Protein AF-A0A6L3X1E5-F1 (afdb_monomer_lite)

InterPro domains:
  IPR029035 DHS-like NAD/FAD-binding domain superfamily [SSF52467] (3-71)

Sequence (88 aa):
FTLVAGSRLRSNETRSWTLELPSPRVQIDIDPAAASRNYLMDSTLIADCSAVLGALAEKVQGREWGSPQWDMQVQQAVGQAEQGLREQ

Radius of gyration: 15.83 Å; chains: 1; bounding box: 30×43×29 Å

pLDDT: mean 93.67, std 4.35, range [76.88, 98.12]

Secondary structure (DSSP, 8-state):
-EEEES----GGGTTTTT---PSSEEEEES-GGGTTSSS--SEEEES-HHHHHHHHHHHHTT-----HHHHHHHHHHHHHHHHHHHT-

Foldseek 3Di:
DEEAEQDLCDCVNQVHLPNDDDPQYEYEHLDPVSACPRHDHPYYDNDHRVVVVVVVCVVCPPDDDDDPVVVVVVVVVVVVVVVVVVVD

Structure (mmCIF, N/CA/C/O backbone):
data_AF-A0A6L3X1E5-F1
#
_entry.id   AF-A0A6L3X1E5-F1
#
loop_
_atom_site.group_PDB
_atom_site.id
_atom_site.type_symbol
_atom_site.label_atom_id
_atom_site.label_alt_id
_atom_site.label_comp_id
_atom_site.label_asym_id
_atom_site.label_entity_id
_atom_site.label_seq_id
_atom_site.pdbx_PDB_ins_code
_atom_site.Cartn_x
_atom_site.Cartn_y
_atom_site.Cartn_z
_atom_site.occupancy
_atom_site.B_iso_or_equiv
_atom_site.auth_seq_id
_atom_site.auth_comp_id
_atom_site.auth_asym_id
_atom_site.auth_atom_id
_atom_site.pdbx_PDB_model_num
ATOM 1 N N . PHE A 1 1 ? -0.660 -1.890 9.221 1.00 89.81 1 PHE A N 1
ATOM 2 C CA . PHE A 1 1 ? -0.595 -2.436 7.853 1.00 89.81 1 PHE A CA 1
ATOM 3 C C . PHE A 1 1 ? -1.026 -1.362 6.873 1.00 89.81 1 PHE A C 1
ATOM 5 O O . PHE A 1 1 ? -1.976 -0.650 7.176 1.00 89.81 1 PHE A O 1
ATOM 12 N N . THR A 1 2 ? -0.364 -1.270 5.724 1.00 94.81 2 THR A N 1
ATOM 13 C CA . THR A 1 2 ? -0.706 -0.354 4.631 1.00 94.81 2 THR A CA 1
ATOM 14 C C . THR A 1 2 ? -0.602 -1.101 3.307 1.00 94.81 2 THR A C 1
ATOM 16 O O . THR A 1 2 ? 0.434 -1.703 3.025 1.00 94.81 2 THR A O 1
ATOM 19 N N . LEU A 1 3 ? -1.648 -1.028 2.484 1.00 95.69 3 LEU A N 1
ATOM 20 C CA . LEU A 1 3 ? -1.623 -1.500 1.101 1.00 95.69 3 LEU A CA 1
ATOM 21 C C . LEU A 1 3 ? -1.532 -0.297 0.160 1.00 95.69 3 LEU A C 1
ATOM 23 O O . LEU A 1 3 ? -2.400 0.572 0.180 1.00 95.69 3 LEU A O 1
ATOM 27 N N . VAL A 1 4 ? -0.499 -0.261 -0.673 1.00 96.56 4 VAL A N 1
ATOM 28 C CA . VAL A 1 4 ? -0.270 0.777 -1.681 1.00 96.56 4 VAL A CA 1
ATOM 29 C C . VAL A 1 4 ? -0.513 0.153 -3.053 1.00 96.56 4 VAL A C 1
ATOM 31 O O . VAL A 1 4 ? 0.325 -0.597 -3.543 1.00 96.56 4 VAL A O 1
ATOM 34 N N . ALA A 1 5 ? -1.662 0.426 -3.669 1.00 97.19 5 ALA A N 1
ATOM 35 C CA . ALA A 1 5 ? -2.037 -0.153 -4.962 1.00 97.19 5 ALA A CA 1
ATOM 36 C C . ALA A 1 5 ? -1.990 0.910 -6.069 1.00 97.19 5 ALA A C 1
ATOM 38 O O . ALA A 1 5 ? -2.746 1.879 -6.023 1.00 97.19 5 ALA A O 1
ATOM 39 N N . GLY A 1 6 ? -1.079 0.756 -7.035 1.00 95.81 6 GLY A N 1
ATOM 40 C CA . GLY A 1 6 ? -0.944 1.633 -8.209 1.00 95.81 6 GLY A CA 1
ATOM 41 C C . GLY A 1 6 ? -0.549 3.081 -7.893 1.00 95.81 6 GLY A C 1
ATOM 42 O O . GLY A 1 6 ? -0.568 3.941 -8.775 1.00 95.81 6 GLY A O 1
ATOM 43 N N . SER A 1 7 ? -0.209 3.369 -6.635 1.00 94.69 7 SER A N 1
ATOM 44 C CA . SER A 1 7 ? 0.220 4.686 -6.179 1.00 94.69 7 SER A CA 1
ATOM 45 C C . SER A 1 7 ? 1.733 4.744 -6.049 1.00 94.69 7 SER A C 1
ATOM 47 O O . SER A 1 7 ? 2.381 3.821 -5.557 1.00 94.69 7 SER A O 1
ATOM 49 N N . ARG A 1 8 ? 2.289 5.891 -6.442 1.00 90.94 8 ARG A N 1
ATOM 50 C CA . ARG A 1 8 ? 3.714 6.191 -6.289 1.00 90.94 8 ARG A CA 1
ATOM 51 C C . ARG A 1 8 ? 4.021 6.946 -5.000 1.00 90.94 8 ARG A C 1
ATOM 53 O O . ARG A 1 8 ? 5.199 7.175 -4.755 1.00 90.94 8 ARG A O 1
ATOM 60 N N . LEU A 1 9 ? 3.013 7.335 -4.208 1.00 93.56 9 LEU A N 1
ATOM 61 C CA . LEU A 1 9 ? 3.179 8.125 -2.979 1.00 93.56 9 LEU A CA 1
ATOM 62 C C . LEU A 1 9 ? 4.057 9.364 -3.220 1.00 93.56 9 LEU A C 1
ATOM 64 O O . LEU A 1 9 ? 5.189 9.464 -2.738 1.00 93.56 9 LEU A O 1
ATOM 68 N N . ARG A 1 10 ? 3.577 10.278 -4.067 1.00 92.56 10 ARG A N 1
ATOM 69 C CA . ARG A 1 10 ? 4.354 11.448 -4.501 1.00 92.56 10 ARG A CA 1
ATOM 70 C C . ARG A 1 10 ? 4.550 12.434 -3.344 1.00 92.56 10 ARG A C 1
ATOM 72 O O . ARG A 1 10 ? 3.820 12.413 -2.354 1.00 92.56 10 ARG A O 1
ATOM 79 N N . SER A 1 11 ? 5.526 13.335 -3.465 1.00 94.12 11 SER A N 1
ATOM 80 C CA . SER A 1 11 ? 5.856 14.307 -2.408 1.00 94.12 11 SER A CA 1
ATOM 81 C C . SER A 1 11 ? 4.674 15.194 -2.012 1.00 94.12 11 SER A C 1
ATOM 83 O O . SER A 1 11 ? 4.434 15.409 -0.827 1.00 94.12 11 SER A O 1
ATOM 85 N N . ASN A 1 12 ? 3.904 15.677 -2.986 1.00 93.44 12 ASN A N 1
ATOM 86 C CA . ASN A 1 12 ? 2.728 16.517 -2.754 1.00 93.44 12 ASN A CA 1
ATOM 87 C C . ASN A 1 12 ? 1.576 15.773 -2.056 1.00 93.44 12 ASN A C 1
ATOM 89 O O . ASN A 1 12 ? 0.731 16.415 -1.445 1.00 93.44 12 ASN A O 1
ATOM 93 N N . GLU A 1 13 ? 1.555 14.441 -2.119 1.00 90.75 13 GLU A N 1
ATOM 94 C CA . GLU A 1 13 ? 0.555 13.582 -1.469 1.00 90.75 13 GLU A CA 1
ATOM 95 C C . GLU A 1 13 ? 0.981 13.169 -0.048 1.00 90.75 13 GLU A C 1
ATOM 97 O O . GLU A 1 13 ? 0.165 12.687 0.731 1.00 90.75 13 GLU A O 1
ATOM 102 N N . THR A 1 14 ? 2.261 13.341 0.303 1.00 93.06 14 THR A N 1
ATOM 103 C CA . THR A 1 14 ? 2.879 12.743 1.505 1.00 93.06 14 THR A CA 1
ATOM 104 C C . THR A 1 14 ? 3.637 13.745 2.371 1.00 93.06 14 THR A C 1
ATOM 106 O O . THR A 1 14 ? 4.519 13.368 3.145 1.00 93.06 14 THR A O 1
ATOM 109 N N . ARG A 1 15 ? 3.323 15.040 2.236 1.00 91.81 15 ARG A N 1
ATOM 110 C CA . ARG A 1 15 ? 4.024 16.128 2.936 1.00 91.81 15 ARG A CA 1
ATOM 111 C C . ARG A 1 15 ? 5.542 16.027 2.727 1.00 91.81 15 ARG A C 1
ATOM 113 O O . ARG A 1 15 ? 6.319 15.953 3.676 1.00 91.81 15 ARG A O 1
ATOM 120 N N . SER A 1 16 ? 5.963 15.964 1.467 1.00 93.62 16 SER A N 1
ATOM 121 C CA . SER A 1 16 ? 7.367 15.793 1.079 1.00 93.62 16 SER A CA 1
ATOM 122 C C . SER A 1 16 ? 8.007 14.542 1.694 1.00 93.62 16 SER A C 1
ATOM 124 O O . SER A 1 16 ? 9.100 14.621 2.247 1.00 93.62 16 SER A O 1
ATOM 126 N N . TRP A 1 17 ? 7.314 13.399 1.603 1.00 91.81 17 TRP A N 1
ATOM 127 C CA . TRP A 1 17 ? 7.750 12.086 2.109 1.00 91.81 17 TRP A CA 1
ATOM 128 C C . TRP A 1 17 ? 7.894 11.973 3.635 1.00 91.81 17 TRP A C 1
ATOM 130 O O . TRP A 1 17 ? 8.471 11.009 4.132 1.00 91.81 17 TRP A O 1
ATOM 140 N N . THR A 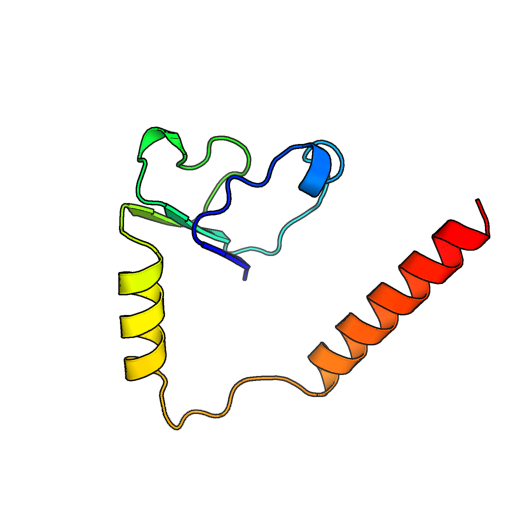1 18 ? 7.364 12.937 4.393 1.00 92.31 18 THR A N 1
ATOM 141 C CA . THR A 1 18 ? 7.408 12.915 5.867 1.00 92.31 18 THR A CA 1
ATOM 142 C C . THR A 1 18 ? 6.205 12.219 6.496 1.00 92.31 18 THR A C 1
ATOM 144 O O . THR A 1 18 ? 6.210 11.964 7.697 1.00 92.31 18 THR A O 1
ATOM 147 N N . LEU A 1 19 ? 5.169 11.897 5.713 1.00 93.00 19 LEU A N 1
ATOM 148 C CA . LEU A 1 19 ? 4.024 11.136 6.203 1.00 93.00 19 LEU A CA 1
ATOM 149 C C . LEU A 1 19 ? 4.460 9.718 6.596 1.00 93.00 19 LEU A C 1
ATOM 151 O O . LEU A 1 19 ? 4.902 8.945 5.744 1.00 93.00 19 LEU A O 1
ATOM 155 N N . GLU A 1 20 ? 4.299 9.366 7.868 1.00 92.88 20 GLU A N 1
ATOM 156 C CA . GLU A 1 20 ? 4.554 8.012 8.352 1.00 92.88 20 GLU A CA 1
ATOM 157 C C . GLU A 1 20 ? 3.431 7.057 7.932 1.00 92.88 20 GLU A C 1
ATOM 159 O O . GLU A 1 20 ? 2.246 7.336 8.114 1.00 92.88 20 GLU A O 1
ATOM 164 N N . LEU A 1 21 ? 3.812 5.902 7.380 1.00 93.25 21 LEU A N 1
ATOM 165 C CA . LEU A 1 21 ? 2.877 4.870 6.935 1.00 93.25 21 LEU A CA 1
ATOM 166 C C . LEU A 1 21 ? 2.989 3.617 7.819 1.00 93.25 21 LEU A C 1
ATOM 168 O O . LEU A 1 21 ? 4.099 3.077 7.951 1.00 93.25 21 LEU A O 1
ATOM 172 N N . PRO A 1 22 ? 1.870 3.098 8.366 1.00 93.56 22 PRO A N 1
ATOM 173 C CA . PRO A 1 22 ? 1.874 1.910 9.217 1.00 93.56 22 PRO A CA 1
ATOM 174 C C . PRO A 1 22 ? 2.514 0.681 8.553 1.00 93.56 22 PRO A C 1
ATOM 176 O O . PRO A 1 22 ? 2.145 0.302 7.440 1.00 93.56 22 PRO A O 1
ATOM 179 N N . SER A 1 23 ? 3.404 -0.008 9.270 1.00 94.38 23 SER A N 1
ATOM 180 C CA . SER A 1 23 ? 3.947 -1.321 8.877 1.00 94.38 23 SER A CA 1
ATOM 181 C C . SER A 1 23 ? 2.952 -2.464 9.209 1.00 94.38 23 SER A C 1
ATOM 183 O O . SER A 1 23 ? 2.086 -2.287 10.079 1.00 94.38 23 SER A O 1
ATOM 185 N N . PRO A 1 24 ? 2.973 -3.614 8.500 1.00 96.56 24 PRO A N 1
ATOM 186 C CA . PRO A 1 24 ? 3.719 -3.850 7.265 1.00 96.56 24 PRO A CA 1
ATOM 187 C C . PRO A 1 24 ? 3.138 -3.079 6.078 1.00 96.56 24 PRO A C 1
ATOM 189 O O . PRO A 1 24 ? 1.926 -2.874 6.005 1.00 96.56 24 PRO A O 1
ATOM 192 N N . ARG A 1 25 ? 4.010 -2.650 5.167 1.00 96.62 25 ARG A N 1
ATOM 193 C CA . ARG A 1 25 ? 3.701 -1.948 3.921 1.00 96.62 25 ARG A CA 1
ATOM 194 C C . ARG A 1 25 ? 3.841 -2.905 2.745 1.00 96.62 25 ARG A C 1
ATOM 196 O O . ARG A 1 25 ? 4.912 -3.464 2.519 1.00 96.62 25 ARG A O 1
ATOM 203 N N . VAL A 1 26 ? 2.763 -3.072 1.991 1.00 97.19 26 VAL A N 1
ATOM 204 C CA . VAL A 1 26 ? 2.726 -3.910 0.790 1.00 97.19 26 VAL A CA 1
ATOM 205 C C . VAL A 1 26 ? 2.411 -3.035 -0.411 1.00 97.19 26 VAL A C 1
ATOM 207 O O . VAL A 1 26 ? 1.444 -2.277 -0.376 1.00 97.19 26 VAL A O 1
ATOM 210 N N . GLN A 1 27 ? 3.210 -3.145 -1.468 1.00 97.56 27 GLN A N 1
ATOM 211 C CA . GLN A 1 27 ? 3.006 -2.420 -2.720 1.00 97.56 27 GLN A CA 1
ATOM 212 C C . GLN A 1 27 ? 2.536 -3.367 -3.823 1.00 97.56 27 GLN A C 1
ATOM 214 O O . GLN A 1 27 ? 3.082 -4.456 -3.981 1.00 97.56 27 GLN A O 1
ATOM 219 N N . ILE A 1 28 ? 1.546 -2.936 -4.600 1.00 98.12 28 ILE A N 1
ATOM 220 C CA . ILE A 1 28 ? 1.180 -3.534 -5.883 1.00 98.12 28 ILE A CA 1
ATOM 221 C C . ILE A 1 28 ? 1.432 -2.463 -6.941 1.00 98.12 28 IL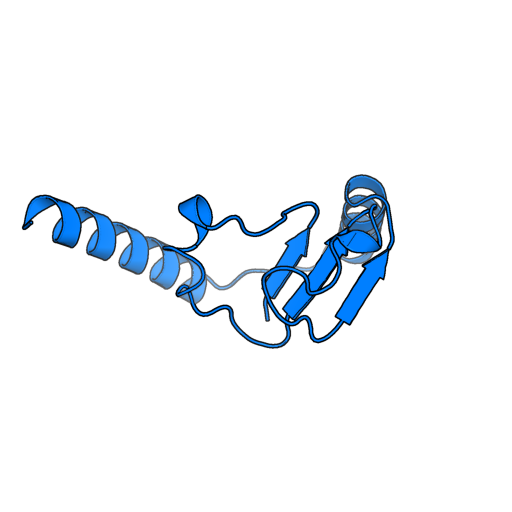E A C 1
ATOM 223 O O . ILE A 1 28 ? 0.887 -1.362 -6.839 1.00 98.12 28 ILE A O 1
ATOM 227 N N . ASP A 1 29 ? 2.267 -2.764 -7.928 1.00 97.44 29 ASP A N 1
ATOM 228 C CA . ASP A 1 29 ? 2.518 -1.886 -9.073 1.00 97.44 29 ASP A CA 1
ATOM 229 C C . ASP A 1 29 ? 2.863 -2.742 -10.296 1.00 97.44 29 ASP A C 1
ATOM 231 O O . ASP A 1 29 ? 3.443 -3.817 -10.157 1.00 97.44 29 ASP A O 1
ATOM 235 N N . ILE A 1 30 ? 2.500 -2.294 -11.496 1.00 97.38 30 ILE A N 1
ATOM 236 C CA . ILE A 1 30 ? 2.841 -3.009 -12.732 1.00 97.38 30 ILE A CA 1
ATOM 237 C C . ILE A 1 30 ? 4.292 -2.740 -13.152 1.00 97.38 30 ILE A C 1
ATOM 239 O O . ILE A 1 30 ? 4.884 -3.547 -13.866 1.00 97.38 30 ILE A O 1
ATOM 243 N N . ASP A 1 31 ? 4.861 -1.613 -12.714 1.00 96.50 31 ASP A N 1
ATOM 244 C CA . ASP A 1 31 ? 6.213 -1.176 -13.041 1.00 96.50 31 ASP A CA 1
ATOM 245 C C . ASP A 1 31 ? 7.214 -1.608 -11.949 1.00 96.50 31 ASP A C 1
ATOM 247 O O . ASP A 1 31 ? 7.194 -1.062 -10.841 1.00 96.50 31 ASP A O 1
ATOM 251 N N . PRO A 1 32 ? 8.156 -2.528 -12.243 1.00 95.31 32 PRO A N 1
ATOM 252 C CA . PRO A 1 32 ? 9.214 -2.911 -11.308 1.00 95.31 32 PRO A CA 1
ATOM 253 C C . PRO A 1 32 ? 10.057 -1.738 -10.804 1.00 95.31 32 PRO A C 1
ATOM 255 O O . PRO A 1 32 ? 10.552 -1.783 -9.680 1.00 95.31 32 PRO A O 1
ATOM 258 N N . ALA A 1 33 ? 10.215 -0.677 -11.600 1.00 95.00 33 ALA A N 1
ATOM 259 C CA . ALA A 1 33 ? 11.011 0.487 -11.219 1.00 95.00 33 ALA A CA 1
ATOM 260 C C . ALA A 1 33 ? 10.328 1.365 -10.153 1.00 95.00 33 ALA A C 1
ATOM 262 O O . ALA A 1 33 ? 10.970 2.234 -9.558 1.00 95.00 33 ALA A O 1
ATOM 263 N N . ALA A 1 34 ? 9.035 1.153 -9.890 1.00 92.19 34 ALA A N 1
ATOM 264 C CA . ALA A 1 34 ? 8.313 1.830 -8.818 1.00 92.19 34 ALA A CA 1
ATOM 265 C C . ALA A 1 34 ? 8.577 1.214 -7.431 1.00 92.19 34 ALA A C 1
ATOM 267 O O . ALA A 1 34 ? 8.310 1.870 -6.416 1.00 92.19 34 ALA A O 1
ATOM 268 N N . ALA A 1 35 ? 9.103 -0.015 -7.379 1.00 93.00 35 ALA A N 1
ATOM 269 C CA . ALA A 1 35 ? 9.308 -0.765 -6.147 1.00 93.00 35 ALA A CA 1
ATOM 270 C C . ALA A 1 35 ? 10.248 -0.031 -5.184 1.00 93.00 35 ALA A C 1
ATOM 272 O O . ALA A 1 35 ? 11.390 0.281 -5.516 1.00 93.00 35 ALA A O 1
ATOM 273 N N . SER A 1 36 ? 9.759 0.240 -3.973 1.00 89.81 36 SER A N 1
ATOM 274 C CA . SER A 1 36 ? 10.503 0.920 -2.903 1.00 89.81 36 SER A CA 1
ATOM 275 C C . SER A 1 36 ? 11.187 2.245 -3.292 1.00 89.81 36 SER A C 1
ATOM 277 O O . SER A 1 36 ? 12.131 2.676 -2.632 1.00 89.81 36 SER A O 1
ATOM 279 N N . ARG A 1 37 ? 10.719 2.922 -4.353 1.00 92.31 37 ARG A N 1
ATOM 280 C CA . ARG A 1 37 ? 11.372 4.134 -4.875 1.00 92.31 37 ARG A CA 1
ATOM 281 C C . ARG A 1 37 ? 11.244 5.342 -3.941 1.00 92.31 37 ARG A C 1
ATOM 283 O O . ARG A 1 37 ? 12.182 6.122 -3.836 1.00 92.31 37 ARG A O 1
ATOM 290 N N . ASN A 1 38 ? 10.081 5.506 -3.306 1.00 91.81 38 ASN A N 1
ATOM 291 C CA . ASN A 1 38 ? 9.786 6.637 -2.412 1.00 91.81 38 ASN A CA 1
ATOM 292 C C . ASN A 1 38 ? 9.629 6.214 -0.944 1.00 91.81 38 ASN A C 1
ATOM 294 O O . ASN A 1 38 ? 10.025 6.948 -0.048 1.00 91.81 38 ASN A O 1
ATOM 298 N N . TYR A 1 39 ? 9.061 5.034 -0.698 1.00 93.62 39 TYR A N 1
ATOM 299 C CA . TYR A 1 39 ? 8.887 4.450 0.631 1.00 93.62 39 TYR A CA 1
ATOM 300 C C . TYR A 1 39 ? 9.402 3.020 0.607 1.00 93.62 39 TYR A C 1
ATOM 302 O O . TYR A 1 39 ? 9.119 2.302 -0.343 1.00 93.62 39 TYR A O 1
ATOM 310 N N . LEU A 1 40 ? 10.112 2.588 1.650 1.00 94.19 40 LEU A N 1
ATOM 311 C CA . LEU A 1 40 ? 10.533 1.192 1.769 1.00 94.19 40 LEU A CA 1
ATOM 312 C C . LEU A 1 40 ? 9.323 0.290 2.023 1.00 94.19 40 LEU A C 1
ATOM 314 O O . LEU A 1 40 ? 8.563 0.515 2.973 1.00 94.19 40 LEU A O 1
ATOM 318 N N . MET A 1 41 ? 9.177 -0.738 1.192 1.00 95.56 41 MET A N 1
ATOM 319 C CA . MET A 1 41 ? 8.087 -1.706 1.280 1.00 95.56 41 MET A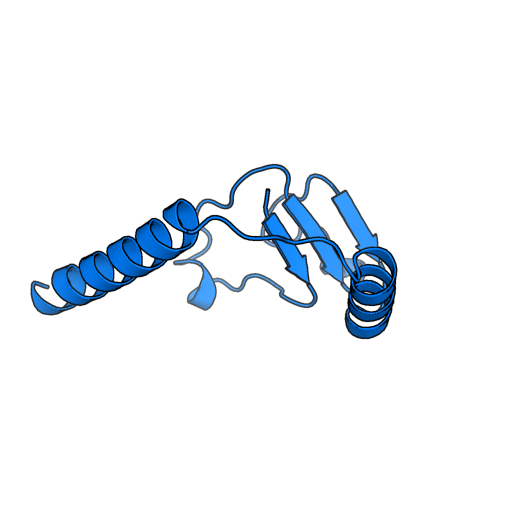 CA 1
ATOM 320 C C . MET A 1 41 ? 8.571 -3.003 1.919 1.00 95.56 41 MET A C 1
ATOM 322 O O . MET A 1 41 ? 9.653 -3.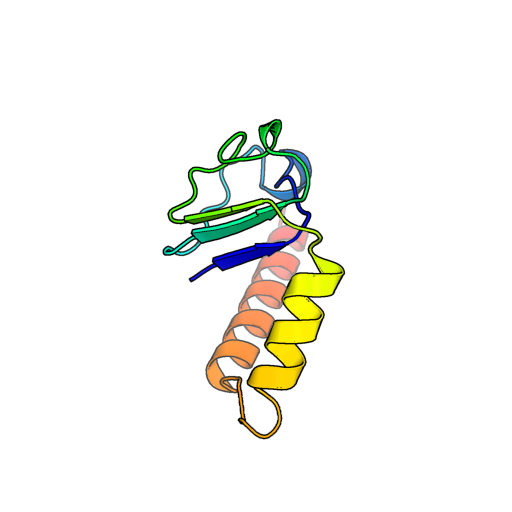489 1.601 1.00 95.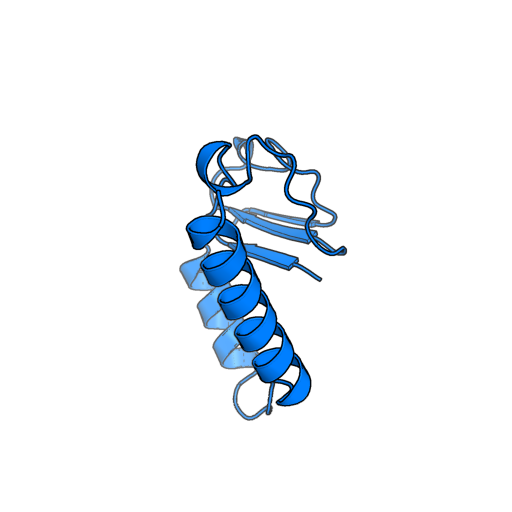56 41 MET A O 1
ATOM 326 N N . ASP A 1 42 ? 7.747 -3.584 2.788 1.00 97.50 42 ASP A N 1
ATOM 327 C CA . ASP A 1 42 ? 8.003 -4.902 3.376 1.00 97.50 42 ASP A CA 1
ATOM 328 C C . ASP A 1 42 ? 7.736 -6.021 2.351 1.00 97.50 42 ASP A C 1
ATOM 330 O O . ASP A 1 42 ? 8.350 -7.085 2.396 1.00 97.50 42 ASP A O 1
ATOM 334 N N . SER A 1 43 ? 6.829 -5.782 1.396 1.00 96.62 43 SER A N 1
ATOM 335 C CA . SER A 1 43 ? 6.588 -6.670 0.256 1.00 96.62 43 SER A CA 1
ATOM 336 C C . SER A 1 43 ? 6.157 -5.883 -0.979 1.00 96.62 43 SER A C 1
ATOM 338 O O . SER A 1 43 ? 5.489 -4.855 -0.870 1.00 96.62 43 SER A O 1
ATOM 340 N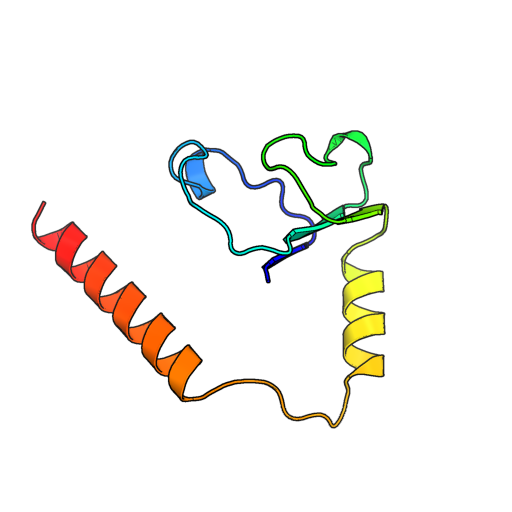 N . THR A 1 44 ? 6.532 -6.357 -2.166 1.00 96.44 44 THR A N 1
ATOM 341 C CA . THR A 1 44 ? 6.120 -5.771 -3.447 1.00 96.44 44 THR A CA 1
ATOM 342 C C . THR A 1 44 ? 5.627 -6.867 -4.387 1.00 96.44 44 THR A C 1
ATOM 344 O O . THR A 1 44 ? 6.298 -7.882 -4.564 1.00 96.44 44 THR A O 1
ATOM 347 N N . LEU A 1 45 ? 4.461 -6.656 -4.995 1.00 97.06 45 LEU A N 1
ATOM 348 C CA . LEU A 1 45 ? 3.886 -7.497 -6.036 1.00 97.06 45 LEU A CA 1
ATOM 349 C C . LEU A 1 45 ? 3.940 -6.740 -7.364 1.00 97.06 45 LEU A C 1
ATOM 351 O O . LEU A 1 45 ? 3.292 -5.704 -7.510 1.00 97.06 45 LEU A O 1
ATOM 355 N N . ILE A 1 46 ? 4.684 -7.285 -8.330 1.00 97.81 46 ILE A N 1
ATOM 356 C CA . ILE A 1 46 ? 4.703 -6.763 -9.699 1.00 97.81 46 ILE A CA 1
ATOM 357 C C . ILE A 1 46 ? 3.518 -7.344 -10.461 1.00 97.81 46 ILE A C 1
ATOM 359 O O . ILE A 1 46 ? 3.560 -8.497 -10.893 1.00 97.81 46 ILE A O 1
ATOM 363 N N . ALA A 1 47 ? 2.439 -6.575 -10.563 1.00 97.69 47 ALA A N 1
ATOM 364 C CA . ALA A 1 47 ? 1.189 -7.032 -11.151 1.00 97.69 47 ALA A CA 1
ATOM 365 C C . ALA A 1 47 ? 0.263 -5.868 -11.521 1.00 97.69 47 ALA A C 1
ATOM 367 O O . ALA A 1 47 ? 0.362 -4.764 -10.981 1.00 97.69 47 ALA A O 1
ATOM 368 N N . ASP A 1 48 ? -0.702 -6.151 -12.396 1.00 97.88 48 ASP A N 1
ATOM 369 C CA . ASP A 1 48 ? -1.837 -5.257 -12.598 1.00 97.88 48 ASP A CA 1
ATOM 370 C C . ASP A 1 48 ? -2.666 -5.149 -11.306 1.00 97.88 48 ASP A C 1
ATOM 372 O O . ASP A 1 48 ? -3.152 -6.143 -10.759 1.00 97.88 48 ASP A O 1
ATOM 376 N N . CYS A 1 49 ? -2.821 -3.923 -10.806 1.00 97.25 49 CYS A N 1
ATOM 377 C CA . CYS A 1 49 ? -3.505 -3.677 -9.540 1.00 97.25 49 CYS A CA 1
ATOM 378 C C . CYS A 1 49 ? -4.990 -4.027 -9.602 1.00 97.25 49 CYS A C 1
ATOM 380 O O . CYS A 1 49 ? -5.531 -4.521 -8.615 1.00 97.25 49 CYS A O 1
ATOM 382 N N . SER A 1 50 ? -5.650 -3.785 -10.739 1.00 97.56 50 SER A N 1
ATOM 383 C CA . SER A 1 50 ? -7.077 -4.070 -10.883 1.00 97.56 50 SER A CA 1
ATOM 384 C C . SER A 1 50 ? -7.337 -5.572 -10.793 1.00 97.56 50 SER A C 1
ATOM 386 O O . SER A 1 50 ? -8.190 -5.995 -10.014 1.00 97.56 50 SER A O 1
ATOM 388 N N . ALA A 1 51 ? -6.538 -6.379 -11.492 1.00 98.12 51 ALA A N 1
ATOM 389 C CA . ALA A 1 51 ? -6.611 -7.832 -11.455 1.00 98.12 51 ALA A CA 1
ATOM 390 C C . ALA A 1 51 ? -6.355 -8.389 -10.045 1.00 98.12 51 ALA A C 1
ATOM 392 O O . ALA A 1 51 ? -7.114 -9.234 -9.568 1.00 98.12 51 ALA A O 1
ATOM 393 N N . VAL A 1 52 ? -5.320 -7.900 -9.347 1.00 97.62 52 VAL A N 1
ATOM 394 C CA . VAL A 1 52 ? -5.009 -8.362 -7.983 1.00 97.62 52 VAL A CA 1
ATOM 395 C C . VAL A 1 52 ? -6.117 -7.988 -7.002 1.00 97.62 52 VAL A C 1
ATOM 397 O O . VAL A 1 52 ? -6.559 -8.841 -6.233 1.00 97.62 52 VAL A O 1
ATOM 400 N N . LEU A 1 53 ? -6.587 -6.737 -7.021 1.00 96.25 53 LEU A N 1
ATOM 401 C CA . LEU A 1 53 ? -7.653 -6.286 -6.125 1.00 96.25 53 LEU A CA 1
ATOM 402 C C . LEU A 1 53 ? -8.979 -6.999 -6.412 1.00 96.25 53 LEU A C 1
ATOM 404 O O . LEU A 1 53 ? -9.673 -7.361 -5.465 1.00 96.25 53 LEU A O 1
ATOM 408 N N . GLY A 1 54 ? -9.296 -7.265 -7.683 1.00 97.06 54 GLY A N 1
ATOM 409 C CA . GLY A 1 54 ? -10.462 -8.059 -8.074 1.00 97.06 54 GLY A CA 1
ATOM 410 C C . GLY A 1 54 ? -10.407 -9.476 -7.501 1.00 97.06 54 GLY A C 1
ATOM 411 O O . GLY A 1 54 ? -11.311 -9.887 -6.776 1.00 97.06 54 GLY A O 1
ATOM 412 N N . ALA A 1 55 ? -9.297 -10.186 -7.716 1.00 96.75 55 ALA A N 1
ATOM 413 C CA . ALA A 1 55 ? -9.113 -11.534 -7.178 1.00 96.75 55 ALA A CA 1
ATOM 414 C C . ALA A 1 55 ? -9.102 -11.569 -5.636 1.00 96.75 55 ALA A C 1
ATOM 416 O O . ALA A 1 55 ? -9.558 -12.539 -5.026 1.00 96.75 55 ALA A O 1
ATOM 417 N N . LEU A 1 56 ? -8.577 -10.527 -4.981 1.00 93.88 56 LEU A N 1
ATOM 418 C CA . LEU A 1 56 ? -8.643 -10.396 -3.524 1.00 93.88 56 LEU A CA 1
ATOM 419 C C . LEU A 1 56 ? -10.084 -10.203 -3.050 1.00 93.88 56 LEU A C 1
ATOM 421 O O . LEU A 1 56 ? -10.490 -10.896 -2.120 1.00 93.88 56 LEU A O 1
ATOM 425 N N . ALA A 1 57 ? -10.847 -9.317 -3.694 1.00 93.56 57 ALA A N 1
ATOM 426 C CA . ALA A 1 57 ? -12.245 -9.055 -3.363 1.00 93.56 57 ALA A CA 1
ATOM 427 C C . ALA A 1 57 ? -13.102 -10.327 -3.468 1.00 93.56 57 ALA A C 1
ATOM 429 O O . ALA A 1 57 ? -13.832 -10.646 -2.530 1.00 93.56 57 ALA A O 1
ATOM 430 N N . GLU A 1 58 ? -12.942 -11.100 -4.546 1.00 95.81 58 GLU A N 1
ATOM 431 C CA . GLU A 1 58 ? -13.614 -12.396 -4.720 1.00 95.81 58 GLU A CA 1
ATOM 432 C C . GLU A 1 58 ? -13.269 -13.378 -3.589 1.00 95.81 58 GLU A C 1
ATOM 434 O O . GLU A 1 58 ? -14.148 -14.021 -3.018 1.00 95.81 58 GLU A O 1
ATOM 439 N N . LYS A 1 59 ? -11.990 -13.467 -3.199 1.00 94.00 59 LYS A N 1
ATOM 440 C CA . LYS A 1 59 ? -11.534 -14.380 -2.135 1.00 94.00 59 LYS A CA 1
ATOM 441 C C . LYS A 1 59 ? -12.023 -14.009 -0.738 1.00 94.00 59 LYS A C 1
ATOM 443 O O . LYS A 1 59 ? -12.104 -14.884 0.128 1.00 94.00 59 LYS A O 1
ATOM 448 N N . VAL A 1 60 ? -12.269 -12.727 -0.482 1.00 91.31 60 VAL A N 1
ATOM 449 C CA . VAL A 1 60 ? -12.703 -12.238 0.836 1.00 91.31 60 VAL A CA 1
ATOM 450 C C . VAL A 1 60 ? -14.206 -11.994 0.919 1.00 91.31 60 VAL A C 1
ATOM 452 O O . VAL A 1 60 ? -14.682 -11.559 1.969 1.00 91.31 60 VAL A O 1
ATOM 455 N N . GLN A 1 61 ? -14.949 -12.286 -0.149 1.00 89.69 61 GLN A N 1
ATOM 456 C CA . GLN A 1 61 ? -16.396 -12.132 -0.195 1.00 89.69 61 GLN A CA 1
ATOM 457 C C . GLN A 1 61 ? -17.076 -12.884 0.961 1.00 89.69 61 GLN A C 1
ATOM 459 O O . GLN A 1 61 ? -16.696 -14.000 1.318 1.00 89.69 61 GLN A O 1
ATOM 464 N N . GLY A 1 62 ? -18.089 -12.255 1.564 1.00 87.25 62 GLY A N 1
ATOM 465 C CA . GLY A 1 62 ? -18.851 -12.825 2.682 1.00 87.25 62 GLY A CA 1
ATOM 466 C C . GLY A 1 62 ? -18.161 -12.732 4.045 1.00 87.25 62 GLY A C 1
ATOM 467 O O . GLY A 1 62 ? -18.706 -13.212 5.035 1.00 87.25 62 GLY A O 1
ATOM 468 N N . ARG A 1 63 ? -16.982 -12.109 4.121 1.00 86.94 63 ARG A N 1
ATOM 469 C CA . ARG A 1 63 ? -16.356 -11.730 5.390 1.00 86.94 63 ARG A CA 1
ATOM 470 C C . ARG A 1 63 ? -16.755 -10.300 5.734 1.00 86.94 63 ARG A C 1
ATOM 472 O O . ARG A 1 63 ? -16.696 -9.422 4.874 1.00 86.94 63 ARG A O 1
ATOM 479 N N . GLU A 1 64 ? -17.126 -10.063 6.985 1.00 78.25 64 GLU A N 1
ATOM 480 C CA . GLU A 1 64 ? -17.258 -8.704 7.501 1.00 78.25 64 GLU A CA 1
ATOM 481 C C . GLU A 1 64 ? -15.872 -8.155 7.837 1.00 78.25 64 GLU A C 1
ATOM 483 O O . GLU A 1 64 ? -15.073 -8.793 8.526 1.00 78.25 64 GLU A O 1
ATOM 488 N N . TRP A 1 65 ? -15.590 -6.967 7.314 1.00 77.38 65 TRP A N 1
ATOM 489 C CA . TRP A 1 65 ? -14.367 -6.222 7.570 1.00 77.38 65 TRP A CA 1
ATOM 490 C C . TRP A 1 65 ? -14.743 -4.813 8.004 1.00 77.38 65 TRP A C 1
ATOM 492 O O . TRP A 1 65 ? -15.761 -4.277 7.570 1.00 77.38 65 TRP A O 1
ATOM 502 N N . GLY A 1 66 ? -13.885 -4.199 8.810 1.00 77.81 66 GLY A N 1
ATOM 503 C CA . GLY A 1 66 ? -14.103 -2.855 9.328 1.00 77.81 66 GLY A CA 1
ATOM 504 C C . GLY A 1 66 ? -14.207 -2.853 10.844 1.00 77.81 66 GLY A C 1
ATOM 505 O O . GLY A 1 66 ? -14.454 -3.870 11.488 1.00 77.81 66 GLY A O 1
ATOM 506 N N . SER A 1 67 ? -13.947 -1.692 11.420 1.00 88.44 67 SER A N 1
ATOM 507 C CA . SER A 1 67 ? -14.045 -1.464 12.852 1.00 88.44 67 SER A CA 1
ATOM 508 C C . SER A 1 67 ? -14.762 -0.134 13.022 1.00 88.44 67 SER A C 1
ATOM 510 O O . SER A 1 67 ? -14.202 0.883 12.617 1.00 88.44 67 SER A O 1
ATOM 512 N N . PRO A 1 68 ? -15.955 -0.099 13.641 1.00 91.44 68 PRO A N 1
ATOM 513 C CA . PRO A 1 68 ? -16.645 1.164 13.905 1.00 91.44 68 PRO A CA 1
ATOM 514 C C . PRO A 1 68 ? -15.770 2.149 14.690 1.00 91.44 68 PRO A C 1
ATOM 516 O O . PRO A 1 68 ? -15.845 3.360 14.502 1.00 91.44 68 PRO A O 1
ATOM 519 N N . GLN A 1 69 ? -14.887 1.618 15.543 1.00 93.56 69 GLN A N 1
ATOM 520 C CA . GLN A 1 69 ? -13.888 2.406 16.255 1.00 93.56 69 GLN A CA 1
ATOM 521 C C . GLN A 1 69 ? -12.860 3.029 15.302 1.00 93.56 69 GLN A C 1
ATOM 523 O O . GLN A 1 69 ? -12.488 4.185 15.481 1.00 93.56 69 GLN A O 1
ATOM 528 N N . TRP A 1 70 ? -12.399 2.279 14.300 1.00 90.50 70 TRP A N 1
ATOM 529 C CA . TRP A 1 70 ? -11.481 2.795 13.287 1.00 90.50 70 TRP A CA 1
ATOM 530 C C . TRP A 1 70 ? -12.143 3.880 12.437 1.00 90.50 70 TRP A C 1
ATOM 532 O O . TRP A 1 70 ? -11.562 4.945 12.246 1.00 90.50 70 TRP A O 1
ATOM 542 N N . ASP A 1 71 ? -13.382 3.658 12.001 1.00 93.00 71 ASP A N 1
ATOM 543 C CA . ASP A 1 71 ? -14.130 4.645 11.217 1.00 93.00 71 ASP A CA 1
ATOM 544 C C . ASP A 1 71 ? -14.306 5.953 12.002 1.00 93.00 71 ASP A C 1
ATOM 546 O O . ASP A 1 71 ? -14.083 7.043 11.470 1.00 93.00 71 ASP A O 1
ATOM 550 N N . MET A 1 72 ? -14.609 5.851 13.301 1.00 96.31 72 MET A N 1
ATOM 551 C CA . MET A 1 72 ? -14.680 7.006 14.197 1.00 96.31 72 MET A CA 1
ATOM 552 C C . MET A 1 72 ? -13.329 7.723 14.329 1.00 96.31 72 MET A C 1
ATOM 554 O O . MET A 1 72 ? -13.282 8.952 14.282 1.00 96.31 72 MET A O 1
ATOM 558 N N . GLN A 1 73 ? -12.224 6.984 14.467 1.00 95.06 73 GLN A N 1
ATOM 559 C CA . GLN A 1 73 ? -10.877 7.563 14.542 1.00 95.06 73 GLN A CA 1
ATOM 560 C C . GLN A 1 73 ? -10.507 8.319 13.262 1.00 95.06 73 GLN A C 1
ATOM 562 O O . GLN A 1 73 ? -9.958 9.417 13.342 1.00 95.06 73 GLN A O 1
ATOM 567 N N . VAL A 1 74 ? -10.849 7.775 12.090 1.00 93.50 74 VAL A N 1
ATOM 568 C CA . VAL A 1 74 ? -10.631 8.447 10.801 1.00 93.50 74 VAL A CA 1
ATOM 569 C C . VAL A 1 74 ? -11.436 9.744 10.730 1.00 93.50 74 VAL A C 1
ATOM 571 O O . VAL A 1 74 ? -10.878 10.789 10.399 1.00 93.50 74 VAL A O 1
ATOM 574 N N . GLN A 1 75 ? -12.721 9.714 11.098 1.00 96.81 75 GLN A N 1
ATOM 575 C CA . GLN A 1 75 ? -13.568 10.913 11.111 1.00 96.81 75 GLN A CA 1
ATOM 576 C C . GLN A 1 75 ? -13.032 11.996 12.058 1.00 96.81 75 GLN A C 1
ATOM 578 O O . GLN A 1 75 ? -12.978 13.170 11.690 1.00 96.81 75 GLN A O 1
ATOM 583 N N . GLN A 1 76 ? -12.592 11.612 13.260 1.00 97.69 76 GLN A N 1
ATOM 584 C CA . GLN A 1 76 ? -11.999 12.540 14.225 1.00 97.69 76 GLN A CA 1
ATOM 585 C C . GLN A 1 76 ? -10.697 13.156 13.705 1.00 97.69 76 GLN A C 1
ATOM 587 O O . GLN A 1 76 ? -10.519 14.368 13.812 1.00 97.69 76 GLN A O 1
ATOM 592 N N . ALA A 1 77 ? -9.814 12.348 13.112 1.00 94.94 77 ALA A N 1
ATOM 593 C CA . ALA A 1 77 ? -8.552 12.826 12.554 1.00 94.94 77 ALA A CA 1
ATOM 594 C C . ALA A 1 77 ? -8.772 13.843 11.420 1.00 94.94 77 ALA A C 1
ATOM 596 O O . ALA A 1 77 ? -8.092 14.868 11.379 1.00 94.94 77 ALA A O 1
ATOM 597 N N . VAL A 1 78 ? -9.755 13.604 10.542 1.00 95.38 78 VAL A N 1
ATOM 598 C CA . VAL A 1 78 ? -10.140 14.561 9.489 1.00 95.38 78 VAL A CA 1
ATOM 599 C C . VAL A 1 78 ? -10.643 15.868 10.102 1.00 95.38 78 VAL A C 1
ATOM 601 O O . VAL A 1 78 ? -10.142 16.933 9.752 1.00 95.38 78 VAL A O 1
ATOM 604 N N . GLY A 1 79 ? -11.569 15.800 11.065 1.00 97.69 79 GLY A N 1
ATOM 605 C CA . GLY A 1 79 ? -12.110 16.998 11.714 1.00 97.69 79 GLY A CA 1
ATOM 606 C C . GLY A 1 79 ? -11.043 17.835 12.430 1.00 97.69 79 GLY A C 1
ATOM 607 O O . GLY A 1 79 ? -11.050 19.061 12.331 1.00 97.69 79 GLY A O 1
ATOM 608 N N . GLN A 1 80 ? -10.087 17.187 13.102 1.00 96.38 80 GLN A N 1
ATOM 609 C CA . GLN A 1 80 ? -8.954 17.865 13.742 1.00 96.38 80 GLN A CA 1
ATOM 610 C C . GLN A 1 80 ? -8.034 18.541 12.718 1.00 96.38 80 GLN A C 1
ATOM 612 O O . GLN A 1 80 ? -7.612 19.676 12.932 1.00 96.38 80 GLN A O 1
ATOM 617 N N . ALA A 1 81 ? -7.745 17.874 11.597 1.00 92.62 81 ALA A N 1
ATOM 618 C CA . ALA A 1 81 ? -6.923 18.445 10.533 1.00 92.62 81 ALA A CA 1
ATOM 619 C C . ALA A 1 81 ? -7.587 19.675 9.890 1.00 92.62 81 ALA A C 1
ATOM 621 O O . ALA A 1 81 ? -6.921 20.684 9.659 1.00 92.62 81 ALA A O 1
ATOM 622 N N . GLU A 1 82 ? -8.901 19.625 9.650 1.00 96.38 82 GLU A N 1
ATOM 623 C CA . GLU A 1 82 ? -9.665 20.760 9.121 1.00 96.38 82 GLU A CA 1
ATOM 624 C C . GLU A 1 82 ? -9.695 21.949 10.089 1.00 96.38 82 GLU A C 1
ATOM 626 O O . GLU A 1 82 ? -9.544 23.093 9.659 1.00 96.38 82 GLU A O 1
ATOM 631 N N . GLN A 1 83 ? -9.875 21.699 11.390 1.00 96.25 83 GLN A N 1
ATOM 632 C CA . GLN A 1 83 ? -9.835 22.746 12.418 1.00 96.25 83 GLN A CA 1
ATOM 633 C C . GLN A 1 83 ? -8.449 23.383 12.508 1.00 96.25 83 GLN A C 1
ATOM 635 O O . GLN A 1 83 ? -8.334 24.600 12.398 1.00 96.25 83 GLN A O 1
ATOM 640 N N . GLY A 1 84 ? -7.397 22.565 12.595 1.00 94.44 84 GLY A N 1
ATOM 641 C CA . GLY A 1 84 ? -6.022 23.054 12.657 1.00 94.44 84 GLY A CA 1
ATOM 642 C C . GLY A 1 84 ? -5.600 23.853 11.422 1.00 94.44 84 GLY A C 1
ATOM 643 O O . GLY A 1 84 ? -4.731 24.711 11.532 1.00 94.44 84 GLY A O 1
ATOM 644 N N . LEU A 1 85 ? -6.205 23.614 10.252 1.00 92.12 85 LEU A N 1
ATOM 645 C CA . LEU A 1 85 ? -5.972 24.429 9.055 1.00 92.12 85 LEU A CA 1
ATOM 646 C C . LEU A 1 85 ? -6.668 25.796 9.124 1.00 92.12 85 LEU A C 1
ATOM 648 O O . LEU A 1 85 ? -6.148 26.762 8.580 1.00 92.12 85 LEU A O 1
ATOM 652 N N . ARG A 1 86 ? -7.836 25.892 9.773 1.00 93.06 86 ARG A N 1
ATOM 653 C CA . ARG A 1 86 ? -8.565 27.166 9.944 1.00 93.06 86 ARG A CA 1
ATOM 654 C C . ARG A 1 86 ? -7.903 28.101 10.955 1.00 93.06 86 ARG A C 1
ATOM 656 O O . ARG A 1 86 ? -8.169 29.296 10.922 1.00 93.06 86 ARG A O 1
ATOM 663 N N . GLU A 1 87 ? -7.108 27.548 11.864 1.00 93.12 87 GLU A N 1
ATOM 664 C CA . GLU A 1 87 ? -6.411 28.282 12.927 1.00 93.12 87 GLU A CA 1
ATOM 665 C C . GLU A 1 87 ? -5.005 28.772 12.522 1.00 93.12 87 GLU A C 1
ATOM 667 O O . GLU A 1 87 ? -4.363 29.470 13.307 1.00 93.12 87 GLU A O 1
ATOM 672 N N . GLN A 1 88 ? -4.529 28.417 11.321 1.00 76.88 88 GLN A N 1
ATOM 673 C CA . GLN A 1 88 ? -3.251 28.855 10.732 1.00 76.88 88 GLN A CA 1
ATOM 674 C C . GLN A 1 88 ? -3.413 30.121 9.888 1.00 76.88 88 GLN A C 1
ATOM 676 O O . GLN A 1 88 ? -2.465 30.939 9.902 1.00 76.88 88 GLN A O 1
#

Organism: NCBI:txid158836